Protein AF-A2ETH6-F1 (afdb_monomer_lite)

pLDDT: mean 74.21, std 21.56, range [38.91, 98.56]

Sequence (162 aa):
MECKRTYIRRKRCLNEITATIRNALRYISERNNGELSDEAIEQLATQHSSSIEAACWFPKQHMTEGEYSNLLMGKAKQLCQALIQREVSSNKNSCTPQHNLSDPEVIEQSPPDQTQFLHCYPMSSTELKDFLIQGAFS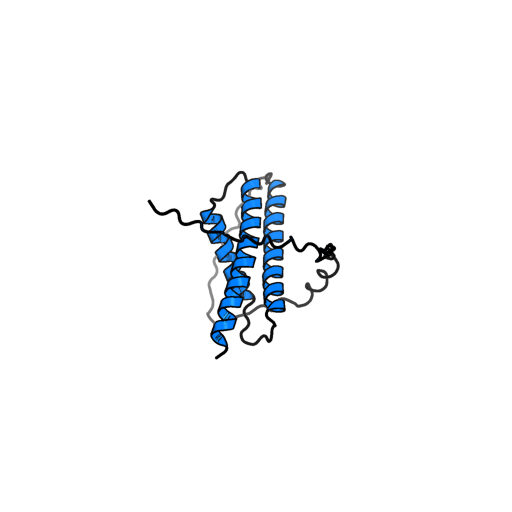FSSISPNSIPPLIDRSVQNTIVLQ

Organism: Trichomonas vaginalis (strain ATCC PRA-98 / G3) (NCBI:txid412133)

Foldseek 3Di:
DCVPVVVVLLVVLLVVLLVLQLVLVVVLCVVVVNPDDSVRSSVVSNVVSVVLSVVLDDPPDPDDSVRSSCSSNVVSVVVSVVVVVVSVVVVPDVPDDPDDDDDDDDDDDDDDDDDDDPPPDPDDPPPPPVVVPPPPPDPPPPDPDDDDDDPDPPDDDDDDDD

Structure (mmCIF, N/CA/C/O backbone):
data_AF-A2ETH6-F1
#
_entry.id   AF-A2ETH6-F1
#
loop_
_atom_site.group_PDB
_atom_site.id
_atom_site.type_symbol
_atom_site.label_atom_id
_atom_site.label_alt_id
_atom_site.label_comp_id
_atom_site.label_asym_id
_atom_site.label_entity_id
_atom_site.label_seq_id
_atom_site.pdbx_PDB_ins_code
_atom_site.Cartn_x
_atom_site.Cartn_y
_atom_site.Cartn_z
_atom_site.occupancy
_atom_site.B_iso_or_equiv
_atom_site.auth_seq_id
_atom_site.auth_comp_id
_atom_site.auth_asym_id
_atom_site.auth_atom_id
_atom_site.pdbx_PDB_model_num
ATOM 1 N N . MET A 1 1 ? 20.475 -6.441 -18.419 1.00 50.19 1 MET A N 1
ATOM 2 C CA . MET A 1 1 ? 20.800 -6.481 -16.968 1.00 50.19 1 MET A CA 1
ATOM 3 C C . MET A 1 1 ? 19.946 -5.459 -16.179 1.00 50.19 1 MET A C 1
ATOM 5 O O . MET A 1 1 ? 20.449 -4.773 -15.301 1.00 50.19 1 MET A O 1
ATOM 9 N N . GLU A 1 2 ? 18.636 -5.353 -16.451 1.00 53.44 2 GLU A N 1
ATOM 10 C CA . GLU A 1 2 ? 17.756 -4.298 -15.884 1.00 53.44 2 GLU A CA 1
ATOM 11 C C . GLU A 1 2 ? 16.985 -4.714 -14.618 1.00 53.44 2 GLU A C 1
ATOM 13 O O . GLU A 1 2 ? 16.414 -3.875 -13.929 1.00 53.44 2 GLU A O 1
ATOM 18 N N . CYS A 1 3 ? 17.029 -5.995 -14.242 1.00 62.44 3 CYS A N 1
ATOM 19 C CA . CYS A 1 3 ? 16.191 -6.561 -13.179 1.00 62.44 3 CYS A CA 1
ATOM 20 C C . CYS A 1 3 ? 16.459 -5.976 -11.767 1.00 62.44 3 CYS A C 1
ATOM 22 O O . CYS A 1 3 ? 15.525 -5.763 -10.995 1.00 62.44 3 CYS A O 1
ATOM 24 N N . LYS A 1 4 ? 17.715 -5.642 -11.421 1.00 69.38 4 LYS A N 1
ATOM 25 C CA . LYS A 1 4 ? 18.078 -5.189 -10.057 1.00 69.38 4 LYS A CA 1
ATOM 26 C C . LYS A 1 4 ? 17.586 -3.776 -9.713 1.00 69.38 4 LYS A C 1
ATOM 28 O O . LYS A 1 4 ? 17.199 -3.531 -8.572 1.00 69.38 4 LYS A O 1
ATOM 33 N N . ARG A 1 5 ? 17.595 -2.841 -10.673 1.00 67.31 5 ARG A N 1
ATOM 34 C CA . ARG A 1 5 ? 17.164 -1.447 -10.430 1.00 67.31 5 ARG A CA 1
ATOM 35 C C . ARG A 1 5 ? 15.649 -1.358 -10.222 1.00 67.31 5 ARG A C 1
ATOM 37 O O . ARG A 1 5 ? 15.202 -0.594 -9.373 1.00 67.31 5 ARG A O 1
ATOM 44 N N . THR A 1 6 ? 14.881 -2.187 -10.926 1.00 78.94 6 THR A N 1
ATOM 45 C CA . THR A 1 6 ? 13.416 -2.251 -10.809 1.00 78.94 6 THR A CA 1
ATOM 46 C C . THR A 1 6 ? 12.967 -2.757 -9.440 1.00 78.94 6 THR A C 1
ATOM 48 O O . THR A 1 6 ? 12.036 -2.206 -8.859 1.00 78.94 6 THR A O 1
ATOM 51 N N . TYR A 1 7 ? 13.668 -3.745 -8.873 1.00 84.12 7 TYR A N 1
ATOM 52 C CA . TYR A 1 7 ? 13.332 -4.301 -7.559 1.00 84.12 7 TYR A CA 1
ATOM 53 C C . TYR A 1 7 ? 13.454 -3.277 -6.418 1.00 84.12 7 TYR A C 1
ATOM 55 O O . TYR A 1 7 ? 12.544 -3.150 -5.603 1.00 84.12 7 TYR A O 1
ATOM 63 N N . ILE A 1 8 ? 14.549 -2.506 -6.375 1.00 86.19 8 ILE A N 1
ATOM 64 C CA . ILE A 1 8 ? 14.775 -1.500 -5.319 1.00 86.19 8 ILE A CA 1
ATOM 65 C C . ILE A 1 8 ? 13.677 -0.430 -5.339 1.00 86.19 8 ILE A C 1
ATOM 67 O O . ILE A 1 8 ? 13.172 -0.030 -4.291 1.00 86.19 8 ILE A O 1
ATOM 71 N N . ARG A 1 9 ? 13.295 0.015 -6.538 1.00 83.88 9 ARG A N 1
ATOM 72 C CA . ARG A 1 9 ? 12.255 1.031 -6.741 1.00 83.88 9 ARG A CA 1
ATOM 73 C C . ARG A 1 9 ? 10.886 0.520 -6.318 1.00 83.88 9 ARG A C 1
ATOM 75 O O . ARG A 1 9 ? 10.218 1.161 -5.515 1.00 83.88 9 ARG A O 1
ATOM 82 N N . ARG A 1 10 ? 10.526 -0.685 -6.766 1.00 89.69 10 ARG A N 1
ATOM 83 C CA . ARG A 1 10 ? 9.284 -1.364 -6.380 1.00 89.69 10 ARG A CA 1
ATOM 84 C C . ARG A 1 10 ? 9.166 -1.496 -4.860 1.00 89.69 10 ARG A C 1
ATOM 86 O O . ARG A 1 10 ? 8.151 -1.109 -4.293 1.00 89.69 10 ARG A O 1
ATOM 93 N N . LYS A 1 11 ? 10.243 -1.927 -4.196 1.00 92.81 11 LYS A N 1
ATOM 94 C CA . LYS A 1 11 ? 10.298 -2.029 -2.731 1.00 92.81 11 LYS A CA 1
ATOM 95 C C . LYS A 1 11 ? 10.097 -0.677 -2.036 1.00 92.81 11 LYS A C 1
ATOM 97 O O . LYS A 1 11 ? 9.430 -0.619 -1.009 1.00 92.81 11 LYS A O 1
ATOM 102 N N . ARG A 1 12 ? 10.644 0.413 -2.586 1.00 94.44 12 ARG A N 1
ATOM 103 C CA . ARG A 1 12 ? 10.431 1.766 -2.047 1.00 94.44 12 ARG A CA 1
ATOM 104 C C . ARG A 1 12 ? 8.957 2.171 -2.121 1.00 94.44 12 ARG A C 1
ATOM 106 O O . ARG A 1 12 ? 8.412 2.564 -1.095 1.00 94.44 12 ARG A O 1
ATOM 113 N N . CYS A 1 13 ? 8.323 2.028 -3.286 1.00 94.62 13 CYS A N 1
ATOM 114 C CA . CYS A 1 13 ? 6.899 2.338 -3.452 1.00 94.62 13 CYS A CA 1
ATOM 115 C C . CYS A 1 13 ? 6.026 1.490 -2.517 1.00 94.62 13 CYS A C 1
ATOM 117 O O . CYS A 1 13 ? 5.123 2.022 -1.879 1.00 94.62 13 CYS A O 1
ATOM 119 N N . LEU A 1 14 ? 6.329 0.191 -2.384 1.00 95.69 14 LEU A N 1
ATOM 120 C CA . LEU A 1 14 ? 5.615 -0.714 -1.481 1.00 95.69 14 LEU A CA 1
ATOM 121 C C . LEU A 1 14 ? 5.698 -0.251 -0.018 1.00 95.69 14 LEU A C 1
ATOM 123 O O . LEU A 1 14 ? 4.682 -0.198 0.674 1.00 95.69 14 LEU A O 1
ATOM 127 N N . ASN A 1 15 ? 6.887 0.135 0.449 1.00 97.56 15 ASN A N 1
ATOM 128 C CA . ASN A 1 15 ? 7.067 0.653 1.807 1.00 97.56 15 ASN A CA 1
ATOM 129 C C . ASN A 1 15 ? 6.281 1.955 2.033 1.00 97.56 15 ASN A C 1
ATOM 131 O O . ASN A 1 15 ? 5.689 2.142 3.093 1.00 97.56 15 ASN A O 1
ATOM 135 N N . GLU A 1 16 ? 6.251 2.840 1.036 1.00 97.44 16 GLU A N 1
ATOM 136 C CA . GLU A 1 16 ? 5.546 4.122 1.113 1.00 97.44 16 GLU A CA 1
ATOM 137 C C . GLU A 1 16 ? 4.023 3.936 1.225 1.00 97.44 16 GLU A C 1
ATOM 139 O O . GLU A 1 16 ? 3.377 4.529 2.098 1.00 97.44 16 GLU A O 1
ATOM 144 N N . ILE A 1 17 ? 3.438 3.051 0.410 1.00 98.06 17 ILE A N 1
ATOM 145 C CA . ILE A 1 17 ? 2.004 2.746 0.516 1.00 98.06 17 ILE A CA 1
ATOM 146 C C . ILE A 1 17 ? 1.675 1.969 1.796 1.00 98.06 17 ILE A C 1
ATOM 148 O O . ILE A 1 17 ? 0.636 2.222 2.400 1.00 98.06 17 ILE A O 1
ATOM 152 N N . THR A 1 18 ? 2.569 1.088 2.263 1.00 98.56 18 THR A N 1
ATOM 153 C CA . THR A 1 18 ? 2.398 0.360 3.534 1.00 98.56 18 THR A CA 1
ATOM 154 C C . THR A 1 18 ? 2.342 1.339 4.702 1.00 98.56 18 THR A C 1
ATOM 156 O O . THR A 1 18 ? 1.411 1.289 5.502 1.00 98.56 18 THR A O 1
ATOM 159 N N . ALA A 1 19 ? 3.274 2.298 4.762 1.00 98.38 19 ALA A N 1
ATOM 160 C CA . ALA A 1 19 ? 3.272 3.347 5.778 1.00 98.38 19 ALA A CA 1
ATOM 161 C C . ALA A 1 19 ? 1.984 4.186 5.746 1.00 98.38 19 ALA A C 1
ATOM 163 O O . ALA A 1 19 ? 1.440 4.515 6.800 1.00 98.38 19 ALA A O 1
ATOM 164 N N . THR A 1 20 ? 1.475 4.489 4.549 1.00 98.25 20 THR A N 1
ATOM 165 C CA . THR A 1 20 ? 0.217 5.228 4.367 1.00 98.25 20 THR A CA 1
ATOM 166 C C . THR A 1 20 ? -0.982 4.461 4.935 1.00 98.25 20 THR A C 1
ATOM 168 O O . THR A 1 20 ? -1.743 5.017 5.725 1.00 98.25 20 THR A O 1
ATOM 171 N N . ILE A 1 21 ? -1.120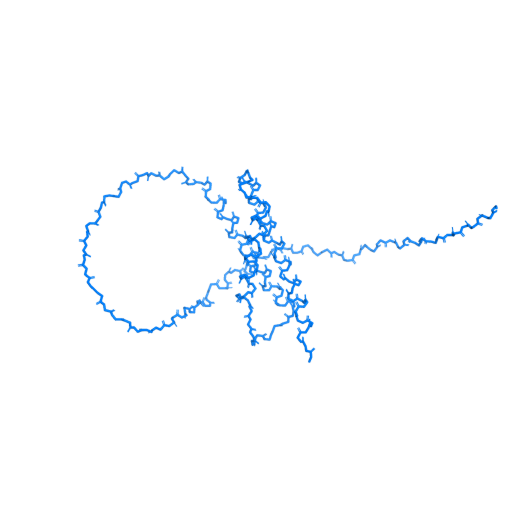 3.176 4.593 1.00 98.50 21 ILE A N 1
ATOM 172 C CA . ILE A 1 21 ? -2.216 2.317 5.073 1.00 98.50 21 ILE A CA 1
ATOM 173 C C . ILE A 1 21 ? -2.129 2.128 6.590 1.00 98.50 21 ILE A C 1
ATOM 175 O O . ILE A 1 21 ? -3.125 2.276 7.293 1.00 98.50 21 ILE A O 1
ATOM 179 N N . ARG A 1 22 ? -0.926 1.874 7.111 1.00 98.44 22 ARG A N 1
ATOM 180 C CA . ARG A 1 22 ? -0.653 1.736 8.547 1.00 98.44 22 ARG A CA 1
ATOM 181 C C . ARG A 1 22 ? -1.089 2.972 9.336 1.00 98.44 22 ARG A C 1
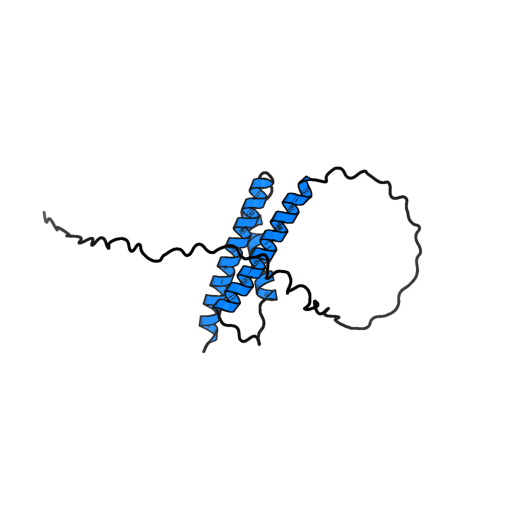ATOM 183 O O . ARG A 1 22 ? -1.735 2.837 10.369 1.00 98.44 22 ARG A O 1
ATOM 190 N N . ASN A 1 23 ? -0.788 4.174 8.840 1.00 98.19 23 ASN A N 1
ATOM 191 C CA . ASN A 1 23 ? -1.218 5.422 9.479 1.00 98.19 23 ASN A CA 1
ATOM 192 C C . ASN A 1 23 ? -2.750 5.561 9.499 1.00 98.19 23 ASN A C 1
ATOM 194 O O . ASN A 1 23 ? -3.308 5.983 10.509 1.00 98.19 23 ASN A O 1
ATOM 198 N N . ALA A 1 24 ? -3.437 5.179 8.418 1.00 97.94 24 ALA A N 1
ATOM 199 C CA . ALA A 1 24 ? -4.900 5.196 8.371 1.00 97.94 24 ALA A CA 1
ATOM 200 C C . ALA A 1 24 ? -5.527 4.179 9.342 1.00 97.94 24 ALA A C 1
ATOM 202 O O . ALA A 1 24 ? -6.493 4.500 10.031 1.00 97.94 24 ALA A O 1
ATOM 203 N N . LEU A 1 25 ? -4.957 2.976 9.442 1.00 97.50 25 LEU A N 1
ATOM 204 C CA . LEU A 1 25 ? -5.400 1.951 10.391 1.00 97.50 25 LEU A CA 1
ATOM 205 C C . LEU A 1 25 ? -5.168 2.368 11.849 1.00 97.50 25 LEU A C 1
ATOM 207 O O . LEU A 1 25 ? -6.042 2.148 12.682 1.00 97.50 25 LEU A O 1
ATOM 211 N N . ARG A 1 26 ? -4.042 3.027 12.159 1.00 97.19 26 ARG A N 1
ATOM 212 C CA . ARG A 1 26 ? -3.808 3.621 13.488 1.00 97.19 26 ARG A CA 1
ATOM 213 C C . ARG A 1 26 ? -4.855 4.665 13.837 1.00 97.19 26 ARG A C 1
ATOM 215 O O . ARG A 1 26 ? -5.442 4.584 14.906 1.00 97.19 26 ARG A O 1
ATOM 222 N N . TYR A 1 27 ? -5.145 5.573 12.906 1.00 96.19 27 TYR A N 1
ATOM 223 C CA . TYR A 1 27 ? -6.193 6.576 13.086 1.00 96.19 27 TYR A CA 1
ATOM 224 C C . TYR A 1 27 ? -7.564 5.943 13.390 1.00 96.19 27 TYR A C 1
ATOM 226 O O . TYR A 1 27 ? -8.290 6.411 14.265 1.00 96.19 27 TYR A O 1
ATOM 234 N N . ILE A 1 28 ? -7.914 4.857 12.695 1.00 95.12 28 ILE A N 1
ATOM 235 C CA . ILE A 1 28 ? -9.140 4.094 12.966 1.00 95.12 28 ILE A CA 1
ATOM 236 C C . ILE A 1 28 ? -9.090 3.447 14.359 1.00 95.12 28 ILE A C 1
ATOM 238 O O . ILE A 1 28 ? -10.046 3.576 15.119 1.00 95.12 28 ILE A O 1
ATOM 242 N N . SER A 1 29 ? -7.980 2.791 14.713 1.00 95.44 29 SER A N 1
ATOM 243 C CA . SER A 1 29 ? -7.813 2.129 16.015 1.00 95.44 29 SER A CA 1
ATOM 244 C C . SER A 1 29 ? -7.940 3.119 17.177 1.00 95.44 29 SER A C 1
ATOM 246 O O . SER A 1 29 ? -8.697 2.875 18.113 1.00 95.44 29 SER A O 1
ATOM 248 N N . GLU A 1 30 ? -7.291 4.283 17.084 1.00 94.88 30 GLU A N 1
ATOM 249 C CA . GLU A 1 30 ? -7.391 5.366 18.074 1.00 94.88 30 GLU A CA 1
ATOM 250 C C . GLU A 1 30 ? -8.841 5.832 18.272 1.00 94.88 30 GLU A C 1
ATOM 252 O O . GLU A 1 30 ? -9.266 6.103 19.395 1.00 94.88 30 GLU A O 1
ATOM 257 N N . ARG A 1 31 ? -9.631 5.872 17.193 1.00 93.00 31 ARG A N 1
ATOM 258 C CA . ARG A 1 31 ? -11.051 6.240 17.237 1.00 93.00 31 ARG A CA 1
ATOM 259 C C . ARG A 1 31 ? -11.938 5.145 17.839 1.00 93.00 31 ARG A C 1
ATOM 261 O O . ARG A 1 31 ? -12.953 5.466 18.454 1.00 93.00 31 ARG A O 1
ATOM 268 N N . ASN A 1 32 ? -11.547 3.883 17.689 1.00 90.12 32 ASN A N 1
ATOM 269 C CA . ASN A 1 32 ? -12.266 2.710 18.190 1.00 90.12 32 ASN A CA 1
ATOM 270 C C . ASN A 1 32 ? -11.770 2.266 19.585 1.00 90.12 32 ASN A C 1
ATOM 272 O O . ASN A 1 32 ? -11.980 1.125 19.983 1.00 90.12 32 ASN A O 1
ATOM 276 N N . ASN A 1 33 ? -11.134 3.161 20.353 1.00 91.50 33 ASN A N 1
ATOM 277 C CA . ASN A 1 33 ? -10.587 2.895 21.694 1.00 91.50 33 ASN A CA 1
ATOM 278 C C . ASN A 1 33 ? -9.465 1.836 21.740 1.00 91.50 33 ASN A C 1
ATOM 280 O O . ASN A 1 33 ? -9.309 1.146 22.745 1.00 91.50 33 ASN A O 1
ATOM 284 N N . GLY A 1 34 ? -8.658 1.726 20.682 1.00 84.69 34 GLY A N 1
ATOM 285 C CA . GLY A 1 34 ? -7.457 0.884 20.671 1.00 84.69 34 GLY A CA 1
ATOM 286 C C . GLY A 1 34 ? -7.730 -0.609 20.486 1.00 84.69 34 GLY A C 1
ATOM 287 O O . GLY A 1 34 ? -6.979 -1.432 20.999 1.00 84.69 34 GLY A O 1
ATOM 288 N N . GLU A 1 35 ? -8.794 -0.968 19.766 1.00 89.00 35 GLU A N 1
ATOM 289 C CA . GLU A 1 35 ? -9.199 -2.366 19.544 1.00 89.00 35 GLU A CA 1
ATOM 290 C C . GLU A 1 35 ? -8.131 -3.209 18.815 1.00 89.00 35 GLU A C 1
ATOM 292 O O . GLU A 1 35 ? -8.073 -4.427 18.981 1.00 89.00 35 GLU A O 1
ATOM 297 N N . LEU A 1 36 ? -7.254 -2.577 18.025 1.00 94.12 36 LEU A N 1
ATOM 298 C CA . LEU A 1 36 ? -6.220 -3.260 17.244 1.00 94.12 36 LEU A CA 1
ATOM 299 C C . LEU A 1 36 ? -4.826 -3.037 17.835 1.00 94.12 36 LEU A C 1
ATOM 301 O O . LEU A 1 36 ? -4.405 -1.890 18.009 1.00 94.12 36 LEU A O 1
ATOM 305 N N . SER A 1 37 ? -4.084 -4.130 18.057 1.00 97.06 37 SER A N 1
ATOM 306 C CA . SER A 1 37 ? -2.670 -4.067 18.446 1.00 97.06 37 SER A CA 1
ATOM 307 C C . SER A 1 37 ? -1.795 -3.534 17.307 1.00 97.06 37 SER A C 1
ATOM 309 O O . SER A 1 37 ? -2.122 -3.686 16.126 1.00 97.06 37 SER A O 1
ATOM 311 N N . ASP A 1 38 ? -0.652 -2.936 17.650 1.00 96.31 38 ASP A N 1
ATOM 312 C CA . ASP A 1 38 ? 0.299 -2.411 16.663 1.00 96.31 38 ASP A CA 1
ATOM 313 C C . ASP A 1 38 ? 0.794 -3.504 15.696 1.00 96.31 38 ASP A C 1
ATOM 315 O O . ASP A 1 38 ? 0.950 -3.249 14.500 1.00 96.31 38 ASP A O 1
ATOM 319 N N . GLU A 1 39 ? 0.976 -4.740 16.174 1.00 97.81 39 GLU A N 1
ATOM 320 C CA . GLU A 1 39 ? 1.355 -5.881 15.335 1.00 97.81 39 GLU A CA 1
ATOM 321 C C . GLU A 1 39 ? 0.254 -6.247 14.335 1.00 97.81 39 GLU A C 1
ATOM 323 O O . GLU A 1 39 ? 0.547 -6.520 13.170 1.00 97.81 39 GLU A O 1
ATOM 328 N N . ALA A 1 40 ? -1.014 -6.232 14.762 1.00 97.62 40 ALA A N 1
ATOM 329 C CA . ALA A 1 40 ? -2.146 -6.507 13.881 1.00 97.62 40 ALA A CA 1
ATOM 330 C C . ALA A 1 40 ? -2.291 -5.417 12.807 1.00 97.62 40 ALA A C 1
ATOM 332 O O . ALA A 1 40 ? -2.537 -5.719 11.637 1.00 97.62 40 ALA A O 1
ATOM 333 N N . ILE A 1 41 ? -2.073 -4.154 13.186 1.00 98.00 41 ILE A N 1
ATOM 334 C CA . ILE A 1 41 ? -2.056 -3.015 12.262 1.00 98.00 41 ILE A CA 1
ATOM 335 C C . ILE A 1 41 ? -0.959 -3.189 11.204 1.00 98.00 41 ILE A C 1
ATOM 337 O O . ILE A 1 41 ? -1.219 -2.983 10.017 1.00 98.00 41 ILE A O 1
ATOM 341 N N . GLU A 1 42 ? 0.250 -3.585 11.606 1.00 98.25 42 GLU A N 1
ATOM 342 C CA . GLU A 1 42 ? 1.367 -3.811 10.681 1.00 98.25 42 GLU A CA 1
ATOM 343 C C . GLU A 1 42 ? 1.083 -4.967 9.709 1.00 98.25 42 GLU A C 1
ATOM 345 O O . GLU A 1 42 ? 1.328 -4.850 8.502 1.00 98.25 42 GLU A O 1
ATOM 350 N N . GLN A 1 43 ? 0.516 -6.071 10.210 1.00 98.25 43 GLN A N 1
ATOM 351 C CA . GLN A 1 43 ? 0.137 -7.222 9.387 1.00 98.25 43 GLN A CA 1
ATOM 352 C C . GLN A 1 43 ? -0.932 -6.851 8.353 1.00 98.25 43 GLN A C 1
ATOM 354 O O . GLN A 1 43 ? -0.759 -7.140 7.167 1.00 98.25 43 GLN A O 1
ATOM 359 N N . LEU A 1 44 ? -1.993 -6.153 8.771 1.00 97.94 44 LEU A N 1
ATOM 360 C CA . LEU A 1 44 ? -3.050 -5.682 7.871 1.00 97.94 44 LEU A CA 1
ATOM 361 C C . LEU A 1 44 ? -2.511 -4.696 6.832 1.00 97.94 44 LEU A C 1
ATOM 363 O O . LEU A 1 44 ? -2.825 -4.814 5.646 1.00 97.94 44 LEU A O 1
ATOM 367 N N . ALA A 1 45 ? -1.666 -3.748 7.245 1.00 98.12 45 ALA A N 1
ATOM 368 C CA . ALA A 1 45 ? -1.052 -2.795 6.328 1.00 98.12 45 ALA A CA 1
ATOM 369 C C . ALA A 1 45 ? -0.209 -3.501 5.258 1.00 98.12 45 ALA A C 1
ATOM 371 O O . ALA A 1 45 ? -0.346 -3.196 4.072 1.00 98.12 45 ALA A O 1
ATOM 372 N N . THR A 1 46 ? 0.606 -4.479 5.667 1.00 98.19 46 THR A N 1
ATOM 373 C CA . THR A 1 46 ? 1.443 -5.289 4.769 1.00 98.19 46 THR A CA 1
ATOM 374 C C . THR A 1 46 ? 0.604 -6.150 3.825 1.00 98.19 46 THR A C 1
ATOM 376 O O . THR A 1 46 ? 0.906 -6.260 2.633 1.00 98.19 46 THR A O 1
ATOM 379 N N . GLN A 1 47 ? -0.474 -6.754 4.329 1.00 98.25 47 GLN A N 1
ATOM 380 C CA . GLN A 1 47 ? -1.393 -7.555 3.526 1.00 98.25 47 GLN A CA 1
ATOM 381 C C . GLN A 1 47 ? -2.078 -6.700 2.452 1.00 98.25 47 GLN A C 1
ATOM 383 O O . GLN A 1 47 ? -2.105 -7.074 1.276 1.00 98.25 47 GLN A O 1
ATOM 388 N N . HIS A 1 48 ? -2.601 -5.531 2.831 1.00 98.25 48 HIS A N 1
ATOM 389 C CA . HIS A 1 48 ? -3.258 -4.618 1.901 1.00 98.25 48 HIS A CA 1
ATOM 390 C C . HIS A 1 48 ? -2.292 -4.044 0.865 1.00 98.25 48 HIS A C 1
ATOM 392 O O . HIS A 1 48 ? -2.626 -4.023 -0.321 1.00 98.25 48 HIS A O 1
ATOM 398 N N . SER A 1 49 ? -1.096 -3.612 1.273 1.00 97.81 49 SER A N 1
ATOM 399 C CA . SER A 1 49 ? -0.106 -3.069 0.340 1.00 97.81 49 SER A CA 1
ATOM 400 C C . SER A 1 49 ? 0.360 -4.113 -0.674 1.00 97.81 49 SER A C 1
ATOM 402 O O . SER A 1 49 ? 0.418 -3.814 -1.866 1.00 97.81 49 SER A O 1
ATOM 404 N N . SER A 1 50 ? 0.596 -5.352 -0.232 1.00 97.00 50 SER A N 1
ATOM 405 C CA . SER A 1 50 ? 0.953 -6.476 -1.109 1.00 97.00 50 SER A CA 1
ATOM 406 C C . SER A 1 50 ? -0.171 -6.817 -2.092 1.00 97.00 50 SER A C 1
ATOM 408 O O . SER A 1 50 ? 0.089 -7.074 -3.265 1.00 97.00 50 SER A O 1
ATOM 410 N N . SER A 1 51 ? -1.429 -6.775 -1.640 1.00 97.44 51 SER A N 1
ATOM 411 C CA . SER A 1 51 ? -2.601 -6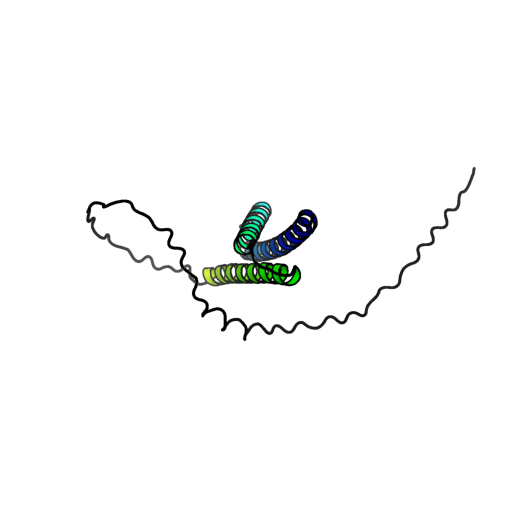.999 -2.496 1.00 97.44 51 SER A CA 1
ATOM 412 C C . SER A 1 51 ? -2.748 -5.914 -3.571 1.00 97.44 51 SER A C 1
ATOM 414 O O . SER A 1 51 ? -2.917 -6.226 -4.750 1.00 97.44 51 SER A O 1
ATOM 416 N N . ILE A 1 52 ? -2.595 -4.636 -3.195 1.00 97.25 52 ILE A N 1
ATOM 417 C CA . ILE A 1 52 ? -2.597 -3.511 -4.145 1.00 97.25 52 ILE A CA 1
ATOM 418 C C . ILE A 1 52 ? -1.463 -3.665 -5.158 1.00 97.25 52 ILE A C 1
ATOM 420 O O . ILE A 1 52 ? -1.679 -3.476 -6.355 1.00 97.25 52 ILE A O 1
ATOM 424 N N . GLU A 1 53 ? -0.264 -4.016 -4.694 1.00 95.69 53 GLU A N 1
ATOM 425 C CA . GLU A 1 53 ? 0.893 -4.215 -5.559 1.00 95.69 53 GLU A CA 1
ATOM 426 C C . GLU A 1 53 ? 0.654 -5.337 -6.573 1.00 95.69 53 GLU A C 1
ATOM 428 O O . GLU A 1 53 ? 0.871 -5.135 -7.767 1.00 95.69 53 GLU A O 1
ATOM 433 N N . ALA A 1 54 ? 0.153 -6.488 -6.122 1.00 93.75 54 ALA A N 1
ATOM 434 C CA . ALA A 1 54 ? -0.178 -7.609 -6.991 1.00 93.75 54 ALA A CA 1
ATOM 435 C C . ALA A 1 54 ? -1.247 -7.234 -8.030 1.00 93.75 54 ALA A C 1
ATOM 437 O O . ALA A 1 54 ? -1.109 -7.584 -9.200 1.00 93.75 54 ALA A O 1
ATOM 438 N N . ALA A 1 55 ? -2.270 -6.474 -7.628 1.00 94.31 55 ALA A N 1
ATOM 439 C CA . ALA A 1 55 ? -3.335 -6.017 -8.519 1.00 94.31 55 ALA A CA 1
ATOM 440 C C . ALA A 1 55 ? -2.868 -4.969 -9.544 1.00 94.31 55 ALA A C 1
ATOM 442 O O . ALA A 1 55 ? -3.416 -4.890 -10.642 1.00 94.31 55 ALA A O 1
ATOM 443 N N . CYS A 1 56 ? -1.867 -4.156 -9.198 1.00 92.00 56 CYS A N 1
ATOM 444 C CA . CYS A 1 56 ? -1.303 -3.135 -10.085 1.00 92.00 56 CYS A CA 1
ATOM 445 C C . CYS A 1 56 ? -0.122 -3.650 -10.920 1.00 92.00 56 CYS A C 1
ATOM 447 O O . CYS A 1 56 ? 0.416 -2.911 -11.747 1.00 92.00 56 CYS A O 1
ATOM 449 N N . TRP A 1 57 ? 0.326 -4.886 -10.693 1.00 87.88 57 TRP A N 1
ATOM 450 C CA . TRP A 1 57 ? 1.473 -5.447 -11.388 1.00 87.88 57 TRP A CA 1
ATOM 451 C C . TRP A 1 57 ? 1.072 -6.048 -12.736 1.00 87.88 57 TRP A C 1
ATOM 453 O O . TRP A 1 57 ? 0.480 -7.124 -12.811 1.00 87.88 57 TRP A O 1
ATOM 463 N N . PHE A 1 58 ? 1.487 -5.392 -13.821 1.00 85.38 58 PHE A N 1
ATOM 464 C CA . PHE A 1 58 ? 1.237 -5.851 -15.186 1.00 85.38 58 PHE A CA 1
ATOM 465 C C . PHE A 1 58 ? 2.556 -6.065 -15.947 1.00 85.38 58 PHE A C 1
ATOM 467 O O . PHE A 1 58 ? 3.242 -5.092 -16.263 1.00 85.38 58 PHE A O 1
ATOM 474 N N . PRO A 1 59 ? 2.913 -7.312 -16.322 1.00 73.38 59 PRO A N 1
ATOM 475 C CA . PRO A 1 59 ? 4.192 -7.620 -16.977 1.00 73.38 59 PRO A CA 1
ATOM 476 C C . PRO A 1 59 ? 4.447 -6.906 -18.314 1.00 73.38 59 PRO A C 1
ATOM 478 O O . PRO A 1 59 ? 5.591 -6.821 -18.747 1.00 73.38 59 PRO A O 1
ATOM 481 N N . LYS A 1 60 ? 3.392 -6.433 -18.990 1.00 73.81 60 LYS A N 1
ATOM 482 C CA . LYS A 1 60 ? 3.461 -5.808 -20.323 1.00 73.81 60 LYS A CA 1
ATOM 483 C C . LYS A 1 60 ? 3.147 -4.311 -20.315 1.00 73.81 60 LYS A C 1
ATOM 485 O O . LYS A 1 60 ? 3.059 -3.704 -21.379 1.00 73.81 60 LYS A O 1
ATOM 490 N N . GLN A 1 61 ? 2.933 -3.714 -19.145 1.00 79.56 61 GLN A N 1
ATOM 491 C CA . GLN A 1 61 ? 2.590 -2.302 -19.072 1.00 79.56 61 GLN A CA 1
ATOM 492 C C . GLN A 1 61 ? 3.869 -1.464 -19.115 1.00 79.56 61 GLN A C 1
ATOM 494 O O . GLN A 1 61 ? 4.685 -1.495 -18.196 1.00 79.56 61 GLN A O 1
ATOM 499 N N . HIS A 1 62 ? 4.044 -0.714 -20.201 1.00 85.62 62 HIS A N 1
ATOM 500 C CA . HIS A 1 62 ? 5.082 0.304 -20.301 1.00 85.62 62 HIS A CA 1
ATOM 501 C C . HIS A 1 62 ? 4.672 1.498 -19.442 1.00 85.62 62 HIS A C 1
ATOM 503 O O . HIS A 1 62 ? 4.000 2.406 -19.916 1.00 85.62 62 HIS A O 1
ATOM 509 N N . MET A 1 63 ? 5.032 1.455 -18.163 1.00 88.00 63 MET A N 1
ATOM 510 C CA . MET A 1 63 ? 4.757 2.526 -17.215 1.00 88.00 63 MET A CA 1
ATOM 511 C C . MET A 1 63 ? 6.067 3.034 -16.623 1.00 88.00 63 MET A C 1
ATOM 513 O O . MET A 1 63 ? 6.949 2.255 -16.252 1.00 88.00 63 MET A O 1
ATOM 517 N N . THR A 1 64 ? 6.209 4.352 -16.559 1.00 90.38 64 THR A N 1
ATOM 518 C CA . THR A 1 64 ? 7.331 4.997 -15.883 1.00 90.38 64 THR A CA 1
ATOM 519 C C . THR A 1 64 ? 7.245 4.767 -14.374 1.00 90.38 64 THR A C 1
ATOM 521 O O . THR A 1 64 ? 6.194 4.462 -13.812 1.00 90.38 64 THR A O 1
ATOM 524 N N . GLU A 1 65 ? 8.371 4.931 -13.684 1.00 87.56 65 GLU A N 1
ATOM 525 C CA . GLU A 1 65 ? 8.429 4.786 -12.225 1.00 87.56 65 GLU A CA 1
ATOM 526 C C . GLU A 1 65 ? 7.460 5.736 -11.507 1.00 87.56 65 GLU A C 1
ATOM 528 O O . GLU A 1 65 ? 6.773 5.325 -10.572 1.00 87.56 65 GLU A O 1
ATOM 533 N N . GLY A 1 66 ? 7.372 6.987 -11.971 1.00 91.50 66 GLY A N 1
ATOM 534 C CA . GLY A 1 66 ? 6.463 7.981 -11.405 1.00 91.50 66 GLY A CA 1
ATOM 535 C C . GLY A 1 66 ? 4.999 7.586 -11.575 1.00 91.50 66 GLY A C 1
ATOM 536 O O . GLY A 1 66 ? 4.230 7.663 -10.623 1.00 91.50 66 GLY A O 1
ATOM 537 N N . GLU A 1 67 ? 4.621 7.096 -12.755 1.00 93.31 67 GLU A N 1
ATOM 538 C CA . GLU A 1 67 ? 3.263 6.613 -13.015 1.00 93.31 67 GLU A CA 1
ATOM 539 C C . GLU A 1 67 ? 2.917 5.385 -12.160 1.00 93.31 67 GLU A C 1
ATOM 541 O O . GLU A 1 67 ? 1.833 5.347 -11.582 1.00 93.31 67 GLU A O 1
ATOM 546 N N . TYR A 1 68 ? 3.841 4.427 -11.995 1.00 92.81 68 TYR A N 1
ATOM 547 C CA . TYR A 1 68 ? 3.626 3.263 -11.124 1.00 92.81 68 TYR A CA 1
ATOM 548 C C . TYR A 1 68 ? 3.447 3.674 -9.660 1.00 92.81 68 TYR A C 1
ATOM 550 O O . TYR A 1 68 ? 2.521 3.212 -8.994 1.00 92.81 68 TYR A O 1
ATOM 558 N N . SER A 1 69 ? 4.300 4.578 -9.168 1.00 95.06 69 SER A N 1
ATOM 559 C CA . SER A 1 69 ? 4.199 5.102 -7.804 1.00 95.06 69 SER A CA 1
ATOM 560 C C . SER A 1 69 ? 2.873 5.836 -7.582 1.00 95.06 69 SER A C 1
ATOM 562 O O . SER A 1 69 ? 2.161 5.566 -6.614 1.00 95.06 69 SER A O 1
ATOM 564 N N . ASN A 1 70 ? 2.485 6.702 -8.524 1.00 96.31 70 ASN A N 1
ATOM 565 C CA . ASN A 1 70 ? 1.221 7.436 -8.476 1.00 96.31 70 ASN A CA 1
ATOM 566 C C . ASN A 1 70 ? 0.008 6.499 -8.525 1.00 96.31 70 ASN A C 1
ATOM 568 O O . ASN A 1 70 ? -0.958 6.721 -7.795 1.00 96.31 70 ASN A O 1
ATOM 572 N N . LEU A 1 71 ? 0.062 5.440 -9.339 1.00 95.62 71 LEU A N 1
ATOM 573 C CA . LEU A 1 71 ? -0.985 4.423 -9.415 1.00 95.62 71 LEU A CA 1
ATOM 574 C C . LEU A 1 71 ? -1.156 3.705 -8.071 1.00 95.62 71 LEU A C 1
ATOM 576 O O . LEU A 1 71 ? -2.265 3.674 -7.534 1.00 95.62 71 LEU A O 1
ATOM 580 N N . LEU A 1 72 ? -0.066 3.172 -7.508 1.00 96.56 72 LEU A N 1
ATOM 581 C CA . LEU A 1 72 ? -0.083 2.481 -6.217 1.00 96.56 72 LEU A CA 1
ATOM 582 C C . LEU A 1 72 ? -0.591 3.393 -5.096 1.00 96.56 72 LEU A C 1
ATOM 584 O O . LEU A 1 72 ? -1.482 3.010 -4.337 1.00 96.56 72 LEU A O 1
ATOM 588 N N . MET A 1 73 ? -0.058 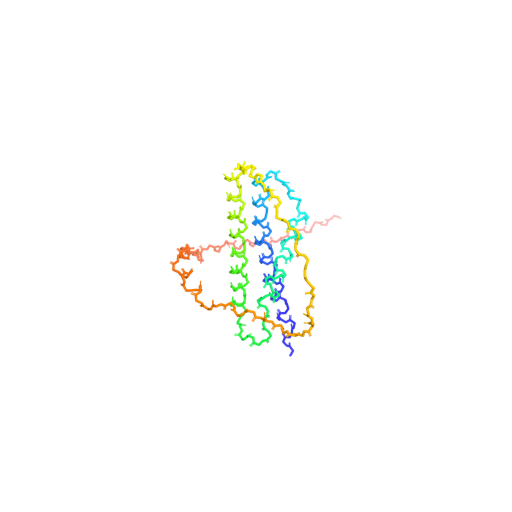4.613 -5.011 1.00 98.12 73 MET A N 1
ATOM 589 C CA . MET A 1 73 ? -0.453 5.594 -4.003 1.00 98.12 73 MET A CA 1
ATOM 590 C C . MET A 1 73 ? -1.920 6.012 -4.162 1.00 98.12 73 MET A C 1
ATOM 592 O O . MET A 1 73 ? -2.640 6.139 -3.172 1.00 98.12 73 MET A O 1
ATOM 596 N N . GLY A 1 74 ? -2.397 6.183 -5.398 1.00 97.81 74 GLY A N 1
ATOM 597 C CA . GLY A 1 74 ? -3.802 6.461 -5.691 1.00 97.81 74 GLY A CA 1
ATOM 598 C C . GLY A 1 74 ? -4.725 5.355 -5.177 1.00 97.81 74 GLY A C 1
ATOM 599 O O . GLY A 1 74 ? -5.699 5.642 -4.480 1.00 97.81 74 GLY A O 1
ATOM 600 N N . LYS A 1 75 ? -4.384 4.087 -5.438 1.00 97.94 75 LYS A N 1
ATOM 601 C CA . LYS A 1 75 ? -5.137 2.928 -4.930 1.00 97.94 75 LYS A CA 1
ATOM 602 C C . LYS A 1 75 ? -5.085 2.812 -3.407 1.00 97.94 75 LYS A C 1
ATOM 604 O O . LYS A 1 75 ? -6.117 2.567 -2.786 1.00 97.94 75 LYS A O 1
ATOM 609 N N . ALA A 1 76 ? -3.928 3.058 -2.795 1.00 98.19 76 ALA A N 1
ATOM 610 C CA . ALA A 1 76 ? -3.787 3.058 -1.340 1.00 98.19 76 ALA A CA 1
ATOM 611 C C . ALA A 1 76 ? -4.659 4.137 -0.679 1.00 98.19 76 ALA A C 1
ATOM 613 O O . ALA A 1 76 ? -5.354 3.852 0.295 1.00 98.19 76 ALA A O 1
ATOM 614 N N . LYS A 1 77 ? -4.695 5.356 -1.234 1.00 98.12 77 LYS A N 1
ATOM 615 C CA . LYS A 1 77 ? -5.563 6.441 -0.746 1.00 98.12 77 LYS A CA 1
ATOM 616 C C . LYS A 1 77 ? -7.047 6.098 -0.866 1.00 98.12 77 LYS A C 1
ATOM 618 O O . LYS A 1 77 ? -7.781 6.331 0.090 1.00 98.12 77 LYS A O 1
ATOM 623 N N . GLN A 1 78 ? -7.474 5.516 -1.991 1.00 97.75 78 GLN A N 1
ATOM 624 C CA . GLN A 1 78 ? -8.857 5.050 -2.176 1.00 97.75 78 GLN A CA 1
ATOM 625 C C . GLN A 1 78 ? -9.246 4.015 -1.113 1.00 97.75 78 GLN A C 1
ATOM 627 O O . GLN A 1 78 ? -10.297 4.142 -0.487 1.00 97.75 78 GLN A O 1
ATOM 632 N N . LEU A 1 79 ? -8.373 3.036 -0.848 1.00 97.69 79 LEU A N 1
ATOM 633 C CA . LEU A 1 79 ? -8.588 2.053 0.213 1.00 97.69 79 LEU A CA 1
ATOM 634 C C . LEU A 1 79 ? -8.697 2.723 1.591 1.00 97.69 79 LEU A C 1
ATOM 636 O O . LEU A 1 79 ? -9.641 2.453 2.327 1.00 97.69 79 LEU A O 1
ATOM 640 N N . CYS A 1 80 ? -7.766 3.619 1.933 1.00 98.00 80 CYS A N 1
ATOM 641 C CA . CYS A 1 80 ? -7.781 4.324 3.218 1.00 98.00 80 CYS A CA 1
ATOM 642 C C . CYS A 1 80 ? -9.076 5.126 3.410 1.00 98.00 80 CYS A C 1
ATOM 644 O O . CYS A 1 80 ? -9.669 5.090 4.484 1.00 98.00 80 CYS A O 1
ATOM 646 N N . GLN A 1 81 ? -9.540 5.817 2.365 1.00 97.12 81 GLN A N 1
ATOM 647 C CA . GLN A 1 81 ? -10.809 6.546 2.391 1.00 97.12 81 GLN A CA 1
ATOM 648 C C . GLN A 1 81 ? -11.994 5.609 2.637 1.00 97.12 81 GLN A C 1
ATOM 650 O O . GLN A 1 81 ? -12.814 5.901 3.504 1.00 97.12 81 GLN A O 1
ATOM 655 N N . ALA A 1 82 ? -12.061 4.478 1.930 1.00 96.56 82 ALA A N 1
ATOM 656 C CA . ALA A 1 82 ? -13.128 3.497 2.107 1.00 96.56 82 ALA A CA 1
ATOM 657 C C . ALA A 1 82 ? -13.144 2.908 3.529 1.00 96.56 82 ALA A C 1
ATOM 659 O O . ALA A 1 82 ? -14.210 2.800 4.135 1.00 96.56 82 ALA A O 1
ATOM 660 N N . LEU A 1 83 ? -11.971 2.590 4.092 1.00 95.31 83 LEU A N 1
ATOM 661 C CA . LEU A 1 83 ? -11.845 2.103 5.469 1.00 95.31 83 LEU A CA 1
ATOM 662 C C . LEU A 1 83 ? -12.346 3.144 6.478 1.00 95.31 83 LEU A C 1
ATOM 664 O O . LEU A 1 83 ? -13.187 2.832 7.314 1.00 95.31 83 LEU A O 1
ATOM 668 N N . ILE A 1 84 ? -11.901 4.398 6.362 1.00 95.00 84 ILE A N 1
ATOM 669 C CA . ILE A 1 84 ? -12.324 5.477 7.267 1.00 95.00 84 ILE A CA 1
ATOM 670 C C . ILE A 1 84 ? -13.836 5.726 7.157 1.00 95.00 84 ILE A C 1
ATOM 672 O O . ILE A 1 84 ? -14.517 5.871 8.171 1.00 95.00 84 ILE A O 1
ATOM 676 N N . GLN A 1 85 ? -14.387 5.759 5.940 1.00 94.00 85 GLN A N 1
ATOM 677 C CA . GLN A 1 85 ? -15.820 5.974 5.718 1.00 94.00 85 GLN A CA 1
ATOM 678 C C . GLN A 1 85 ? -16.681 4.853 6.305 1.00 94.00 85 GLN A C 1
ATOM 680 O O . GLN A 1 85 ? -17.741 5.138 6.871 1.00 94.00 85 GLN A O 1
ATOM 685 N N . ARG A 1 86 ? -16.229 3.596 6.202 1.00 92.69 86 ARG A N 1
ATOM 686 C CA . ARG A 1 86 ? -16.921 2.442 6.786 1.00 92.69 86 ARG A CA 1
ATOM 687 C C . ARG A 1 86 ? -17.068 2.600 8.297 1.00 92.69 86 ARG A C 1
ATOM 689 O O . ARG A 1 86 ? -18.171 2.485 8.820 1.00 92.69 86 ARG A O 1
ATOM 696 N N . GLU A 1 87 ? -15.981 2.949 8.973 1.00 89.12 87 GLU A N 1
ATOM 697 C CA . GLU A 1 87 ? -15.951 3.090 10.433 1.00 89.12 87 GLU A CA 1
ATOM 698 C C . GLU A 1 87 ? -16.759 4.306 10.915 1.00 89.12 87 GLU A C 1
ATOM 700 O O . GLU A 1 87 ? -17.493 4.232 11.899 1.00 89.12 87 GLU A O 1
ATOM 705 N N . VAL A 1 88 ? -16.731 5.420 10.172 1.00 85.88 88 VAL A N 1
ATOM 706 C CA . VAL A 1 88 ? -17.577 6.592 10.471 1.00 85.88 88 VAL A CA 1
ATOM 707 C C . VAL A 1 88 ? -19.072 6.274 10.320 1.00 85.88 88 VAL A C 1
ATOM 709 O O . VAL A 1 88 ? -19.893 6.832 11.052 1.00 85.88 88 VAL A O 1
ATOM 712 N N . SER A 1 89 ? -19.432 5.392 9.385 1.00 83.94 89 SER A N 1
ATOM 713 C CA . SER A 1 89 ? -20.828 5.045 9.091 1.00 83.94 89 SER A CA 1
ATOM 714 C C . SER A 1 89 ? -21.393 3.987 10.044 1.00 83.94 89 SER A C 1
ATOM 716 O O . SER A 1 89 ? -22.556 4.093 10.435 1.00 83.94 89 SER A O 1
ATOM 718 N N . SER A 1 90 ? -20.580 3.016 10.479 1.00 75.62 90 SER A N 1
ATOM 719 C CA . SER A 1 90 ? -21.003 1.960 11.416 1.00 75.62 90 SER A CA 1
ATOM 720 C C . SER A 1 90 ? -21.513 2.502 12.756 1.00 75.62 90 SER A C 1
ATOM 722 O O . SER A 1 90 ? -22.435 1.931 13.334 1.00 75.62 90 SER A O 1
ATOM 724 N N . ASN A 1 91 ? -21.012 3.653 13.213 1.00 62.88 91 ASN A N 1
ATOM 725 C CA . ASN A 1 91 ? -21.427 4.246 14.490 1.00 62.88 91 ASN A CA 1
ATOM 726 C C . ASN A 1 91 ? -22.838 4.860 14.499 1.00 62.88 91 ASN A C 1
ATOM 728 O O . ASN A 1 91 ? -23.266 5.350 15.542 1.00 62.88 91 ASN A O 1
ATOM 732 N N . LYS A 1 92 ? -23.571 4.869 13.376 1.00 62.38 92 LYS A N 1
ATOM 733 C CA . LYS A 1 92 ? -24.906 5.491 13.316 1.00 62.38 92 LYS A CA 1
ATOM 734 C C . LYS A 1 92 ? -26.082 4.516 13.435 1.00 62.38 92 LYS A C 1
ATOM 736 O O . LYS A 1 92 ? -27.180 4.981 13.721 1.00 62.38 92 LYS A O 1
ATOM 741 N N . ASN A 1 93 ? -25.881 3.202 13.273 1.00 53.09 93 ASN A N 1
ATOM 742 C CA . ASN A 1 93 ? -26.999 2.275 13.024 1.00 53.09 93 ASN A CA 1
ATOM 743 C C . ASN A 1 93 ? -27.050 1.009 13.908 1.00 53.09 93 ASN A C 1
ATOM 745 O O . ASN A 1 93 ? -27.714 0.044 13.531 1.00 53.09 93 ASN A O 1
ATOM 749 N N . SER A 1 94 ? -26.454 0.976 15.105 1.00 49.41 94 SER A N 1
ATOM 750 C CA . SER A 1 94 ? -26.715 -0.112 16.071 1.00 49.41 94 SER A CA 1
ATOM 751 C C . SER A 1 94 ? -28.050 0.072 16.816 1.00 49.41 94 SER A C 1
ATOM 753 O O . SER A 1 94 ? -28.136 0.032 18.037 1.00 49.41 94 SER A O 1
ATOM 755 N N . CYS A 1 95 ? -29.127 0.255 16.057 1.00 45.25 95 CYS A N 1
ATOM 756 C CA . CYS A 1 95 ? -30.479 -0.066 16.491 1.00 45.25 95 CYS A CA 1
ATOM 757 C C . CYS A 1 95 ? -31.106 -0.886 15.363 1.00 45.25 95 CYS A C 1
ATOM 759 O O . CYS A 1 95 ? -31.931 -0.403 14.594 1.00 45.25 95 CYS A O 1
ATOM 761 N N . THR A 1 96 ? -30.622 -2.114 15.188 1.00 50.06 96 THR A N 1
ATOM 762 C CA . THR A 1 96 ? -31.327 -3.118 14.398 1.00 50.06 96 THR A CA 1
ATOM 763 C C . THR A 1 96 ? -32.587 -3.506 15.176 1.00 50.06 96 THR A C 1
ATOM 765 O O . THR A 1 96 ? -32.474 -4.055 16.274 1.00 50.06 96 THR A O 1
ATOM 768 N N . PRO A 1 97 ? -33.802 -3.254 14.656 1.00 47.84 97 PRO A N 1
ATOM 769 C CA . PRO A 1 97 ? -34.977 -3.934 15.166 1.00 47.84 97 PRO A CA 1
ATOM 770 C C . PRO A 1 97 ? -34.795 -5.411 14.808 1.00 47.84 97 PRO A C 1
ATOM 772 O O . PRO A 1 97 ? -34.642 -5.747 13.633 1.00 47.84 97 PRO A O 1
ATOM 775 N N . GLN A 1 98 ? -34.776 -6.293 15.809 1.00 42.22 98 GLN A N 1
ATOM 776 C CA . GLN A 1 98 ? -34.939 -7.728 15.592 1.00 42.22 98 GLN A CA 1
ATOM 777 C C . GLN A 1 98 ? -36.264 -7.950 14.858 1.00 42.22 98 GLN A C 1
ATOM 779 O O . GLN A 1 98 ? -37.325 -7.989 15.479 1.00 42.22 98 GLN A O 1
ATOM 784 N N . HIS A 1 99 ? -36.222 -8.093 13.538 1.00 43.94 99 HIS A N 1
ATOM 785 C CA . HIS A 1 99 ? -37.341 -8.663 12.815 1.00 43.94 99 HIS A CA 1
ATOM 786 C C . HIS A 1 99 ? -37.132 -10.174 12.785 1.00 43.94 99 HIS A C 1
ATOM 788 O O . HIS A 1 99 ? -36.215 -10.674 12.135 1.00 43.94 99 HIS A O 1
ATOM 794 N N . ASN A 1 100 ? -37.966 -10.874 13.557 1.00 50.94 100 ASN A N 1
ATOM 795 C CA . ASN A 1 100 ? -38.187 -12.312 13.463 1.00 50.94 100 ASN A CA 1
ATOM 796 C C . ASN A 1 100 ? -38.310 -12.714 11.985 1.00 50.94 100 ASN A C 1
ATOM 798 O O . ASN A 1 100 ? -39.246 -12.291 11.304 1.00 50.94 100 ASN A O 1
ATOM 802 N N . LEU A 1 101 ? -37.364 -13.517 11.503 1.00 52.69 101 LEU A N 1
ATOM 803 C CA . LEU A 1 101 ? -37.486 -14.268 10.262 1.00 52.69 101 LEU A CA 1
ATOM 804 C C . LEU A 1 101 ? -38.030 -15.641 10.639 1.00 52.69 101 LEU A C 1
ATOM 806 O O . LEU A 1 101 ? -37.307 -16.485 11.160 1.00 52.69 101 LEU A O 1
ATOM 810 N N . SER A 1 102 ? -39.332 -15.812 10.428 1.00 54.41 102 SER A N 1
ATOM 811 C CA . SER A 1 102 ? -39.950 -17.127 10.322 1.00 54.41 102 SER A CA 1
ATOM 812 C C . SER A 1 102 ? -39.355 -17.873 9.126 1.00 54.41 102 SER A C 1
ATOM 814 O O . SER A 1 102 ? -39.124 -17.280 8.070 1.00 54.41 102 SER A O 1
ATOM 816 N N . ASP A 1 103 ? -39.107 -19.161 9.346 1.00 49.06 103 ASP A N 1
ATOM 817 C CA . ASP A 1 103 ? -38.594 -20.156 8.407 1.00 49.06 103 ASP A CA 1
ATOM 818 C C . ASP A 1 103 ? -39.213 -20.086 7.002 1.00 49.06 103 ASP A C 1
ATOM 820 O O . ASP A 1 103 ? -40.439 -20.026 6.871 1.00 49.06 103 ASP A O 1
ATOM 824 N N . PRO A 1 104 ? -38.401 -20.248 5.942 1.00 56.47 104 PRO A N 1
ATOM 825 C CA . PRO A 1 104 ? -38.845 -20.865 4.714 1.00 56.47 104 PRO A CA 1
ATOM 826 C C . PRO A 1 104 ? -38.352 -22.317 4.643 1.00 56.47 104 PRO A C 1
ATOM 828 O O . PRO A 1 104 ? -37.163 -22.629 4.636 1.00 56.47 104 PRO A O 1
ATOM 831 N N . GLU A 1 105 ? -39.364 -23.167 4.596 1.00 58.66 105 GLU A N 1
ATOM 832 C CA . GLU A 1 105 ? -39.447 -24.566 4.207 1.00 58.66 105 GLU A CA 1
ATOM 833 C C . GLU A 1 105 ? -38.380 -25.064 3.210 1.00 58.66 105 GLU A C 1
ATOM 835 O O . GLU A 1 105 ? -38.082 -24.459 2.179 1.00 58.66 105 GLU A O 1
ATOM 840 N N . VAL A 1 106 ? -37.846 -26.236 3.551 1.00 60.38 106 VAL A N 1
ATOM 841 C CA . VAL A 1 106 ? -36.918 -27.073 2.790 1.00 60.38 106 VAL A CA 1
ATOM 842 C C . VAL A 1 106 ? -37.566 -27.539 1.484 1.00 60.38 106 VAL A C 1
ATOM 844 O O . VAL A 1 106 ? -38.547 -28.277 1.518 1.00 60.38 106 VAL A O 1
ATOM 847 N N . ILE A 1 107 ? -36.973 -27.200 0.334 1.00 59.34 107 ILE A N 1
ATOM 848 C CA . ILE A 1 107 ? -37.192 -27.941 -0.917 1.00 59.34 107 ILE A CA 1
ATOM 849 C C . ILE A 1 107 ? -35.841 -28.433 -1.434 1.00 59.34 107 ILE A C 1
ATOM 851 O O . ILE A 1 107 ? -35.007 -27.687 -1.943 1.00 59.34 107 ILE A O 1
ATOM 855 N N . GLU A 1 108 ? -35.660 -29.733 -1.246 1.00 63.19 108 GLU A N 1
ATOM 856 C CA . GLU A 1 108 ? -34.637 -30.598 -1.810 1.00 63.19 108 GLU A CA 1
ATOM 857 C C . GLU A 1 108 ? -34.875 -30.769 -3.319 1.00 63.19 108 GLU A C 1
ATOM 859 O O . GLU A 1 108 ? -35.943 -31.230 -3.717 1.00 63.19 108 GLU A O 1
ATOM 864 N N . GLN A 1 109 ? -33.892 -30.429 -4.164 1.00 46.50 109 GLN A N 1
ATOM 865 C CA . GLN A 1 109 ? -33.780 -30.980 -5.519 1.00 46.50 109 GLN A CA 1
ATOM 866 C C . GLN A 1 109 ? -32.332 -30.933 -6.052 1.00 46.50 109 GLN A C 1
ATOM 868 O O . GLN A 1 109 ? -31.569 -30.003 -5.812 1.00 46.50 109 GLN A O 1
ATOM 873 N N . SER A 1 110 ? -31.989 -32.027 -6.727 1.00 54.72 110 SER A N 1
ATOM 874 C CA . SER A 1 110 ? -30.696 -32.631 -7.093 1.00 54.72 110 SER A CA 1
ATOM 875 C C . SER A 1 110 ? -29.816 -31.889 -8.132 1.00 54.72 110 SER A C 1
ATOM 877 O O . SER A 1 110 ? -30.299 -30.971 -8.791 1.00 54.72 110 SER A O 1
ATOM 879 N N . PRO A 1 111 ? -28.546 -32.321 -8.349 1.00 64.56 111 PRO A N 1
ATOM 880 C CA . PRO A 1 111 ? -27.546 -31.598 -9.143 1.00 64.56 111 PRO A CA 1
ATOM 881 C C . PRO A 1 111 ? -27.560 -31.962 -10.639 1.00 64.56 111 PRO A C 1
ATOM 883 O O . PRO A 1 111 ? -27.945 -33.077 -10.997 1.00 64.56 111 PRO A O 1
ATOM 886 N N . PRO A 1 112 ? -27.005 -31.081 -11.494 1.00 54.81 112 PRO A N 1
ATOM 887 C CA . PRO A 1 112 ? -26.207 -31.579 -12.607 1.00 54.81 112 PRO A CA 1
ATOM 888 C C . PRO A 1 112 ? -24.869 -30.843 -12.798 1.00 54.81 112 PRO A C 1
ATOM 890 O O . PRO A 1 112 ? -24.761 -29.622 -12.743 1.00 54.81 112 PRO A O 1
ATOM 893 N N . ASP A 1 113 ? -23.874 -31.687 -13.038 1.00 46.00 113 ASP A N 1
ATOM 894 C CA . ASP A 1 113 ? -22.731 -31.577 -13.938 1.00 46.00 113 ASP A CA 1
ATOM 895 C C . ASP A 1 113 ? -21.780 -30.368 -13.965 1.00 46.00 113 ASP A C 1
ATOM 897 O O . ASP A 1 113 ? -22.074 -29.234 -14.335 1.00 46.00 113 ASP A O 1
ATOM 901 N N . GLN A 1 114 ? -20.526 -30.750 -13.712 1.00 55.69 114 GLN A N 1
ATOM 902 C CA . GLN A 1 114 ? -19.282 -30.106 -14.096 1.00 55.69 114 GLN A CA 1
ATOM 903 C C . GLN A 1 114 ? -19.267 -29.723 -15.579 1.00 55.69 114 GLN A C 1
ATOM 905 O O . GLN A 1 114 ? -19.279 -30.604 -16.432 1.00 55.69 114 GLN A O 1
ATOM 910 N N . THR A 1 115 ? -19.041 -28.447 -15.898 1.00 52.34 115 THR A N 1
ATOM 911 C CA . THR A 1 115 ? -17.977 -28.037 -16.837 1.00 52.34 115 THR A CA 1
ATOM 912 C C . THR A 1 115 ? -17.808 -26.513 -16.850 1.00 52.34 115 THR A C 1
ATOM 914 O O . THR A 1 115 ? -18.735 -25.778 -17.146 1.00 52.34 115 THR A O 1
ATOM 917 N N . GLN A 1 116 ? -16.584 -26.077 -16.529 1.00 54.94 116 GLN A N 1
ATOM 918 C CA . GLN A 1 116 ? -15.821 -24.991 -17.162 1.00 54.94 116 GLN A CA 1
ATOM 919 C C . GLN A 1 116 ? -16.546 -23.670 -17.489 1.00 54.94 116 GLN A C 1
ATOM 921 O O . GLN A 1 116 ? -17.377 -23.614 -18.376 1.00 54.94 116 GLN A O 1
ATOM 926 N N . PHE A 1 117 ? -16.105 -22.567 -16.877 1.00 45.34 117 PHE A N 1
ATOM 927 C CA . PHE A 1 117 ? -15.3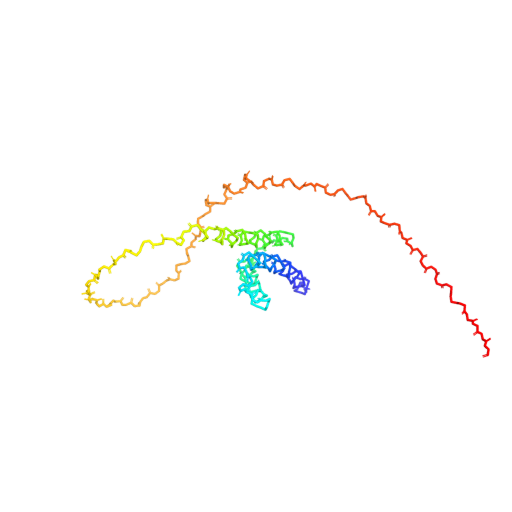93 -21.471 -17.559 1.00 45.34 117 PHE A CA 1
ATOM 928 C C . PHE A 1 117 ? -15.070 -20.375 -16.529 1.00 45.34 117 PHE A C 1
ATOM 930 O O . PHE A 1 117 ? -15.948 -19.857 -15.844 1.00 45.34 117 PHE A O 1
ATOM 937 N N . LEU A 1 118 ? -13.786 -20.026 -16.413 1.00 46.12 118 LEU A N 1
ATOM 938 C CA . LEU A 1 118 ? -13.305 -18.853 -15.680 1.00 46.12 118 LEU A CA 1
ATOM 939 C C . LEU A 1 118 ? -13.903 -17.592 -16.316 1.00 46.12 118 LEU A C 1
ATOM 941 O O . LEU A 1 118 ? -13.381 -17.070 -17.300 1.00 46.12 118 LEU A O 1
ATOM 945 N N . HIS A 1 119 ? -15.009 -17.115 -15.754 1.00 39.72 119 HIS A N 1
ATOM 946 C CA . HIS A 1 119 ? -15.627 -15.855 -16.135 1.00 39.72 119 HIS A CA 1
ATOM 947 C C . HIS A 1 119 ? -14.929 -14.722 -15.371 1.00 39.72 119 HIS A C 1
ATOM 949 O O . HIS A 1 119 ? -15.339 -14.316 -14.284 1.00 39.72 119 HIS A O 1
ATOM 955 N N . CYS A 1 120 ? -13.821 -14.223 -15.923 1.00 42.19 120 CYS A N 1
ATOM 956 C CA . CYS A 1 120 ? -13.280 -12.933 -15.513 1.00 42.19 120 CYS A CA 1
ATOM 957 C C . CYS A 1 120 ? -14.282 -11.855 -15.939 1.00 42.19 120 CYS A C 1
ATOM 959 O O . CYS A 1 120 ? -14.395 -11.549 -17.124 1.00 42.19 120 CYS A O 1
ATOM 961 N N . TYR A 1 121 ? -15.022 -11.296 -14.983 1.00 45.28 121 TYR A N 1
ATOM 962 C CA . TYR A 1 121 ? -15.857 -10.124 -15.224 1.00 45.28 121 TYR A CA 1
ATOM 963 C C . TYR A 1 121 ? -14.961 -8.929 -15.592 1.00 45.28 121 TYR A C 1
ATOM 965 O O . TYR A 1 121 ? -14.119 -8.535 -14.780 1.00 45.28 121 TYR A O 1
ATOM 973 N N . PRO A 1 122 ? -15.108 -8.324 -16.785 1.00 49.56 122 PRO A N 1
ATOM 974 C CA . PRO A 1 122 ? -14.495 -7.035 -17.056 1.00 49.56 122 PRO A CA 1
ATOM 975 C C . PRO A 1 122 ? -15.231 -5.979 -16.225 1.00 49.56 122 PRO A C 1
ATOM 977 O O . PRO A 1 122 ? -16.427 -5.760 -16.410 1.00 49.56 122 PRO A O 1
ATOM 980 N N . MET A 1 123 ? -14.530 -5.309 -15.307 1.00 42.59 123 MET A N 1
ATOM 981 C CA . MET A 1 123 ? -15.051 -4.069 -14.730 1.00 42.59 123 MET A CA 1
ATOM 982 C C . MET A 1 123 ? -15.283 -3.067 -15.868 1.00 42.59 123 MET A C 1
ATOM 984 O O . MET A 1 123 ? -14.377 -2.777 -16.652 1.00 42.59 123 MET A O 1
ATOM 988 N N . SER A 1 124 ? -16.512 -2.568 -15.985 1.00 50.16 124 SER A N 1
ATOM 989 C CA . SER A 1 124 ? -16.906 -1.613 -17.015 1.00 50.16 124 SER A CA 1
ATOM 990 C C . SER A 1 124 ? -16.181 -0.277 -16.834 1.00 50.16 124 SER A C 1
ATOM 992 O O . SER A 1 124 ? -16.218 0.330 -15.768 1.00 50.16 124 SER A O 1
ATOM 994 N N . SER A 1 125 ? -15.569 0.212 -17.914 1.00 48.56 125 SER A N 1
ATOM 995 C CA . SER A 1 125 ? -14.761 1.441 -18.007 1.00 48.56 125 SER A CA 1
ATOM 996 C C . SER A 1 125 ? -15.519 2.764 -17.748 1.00 48.56 125 SER A C 1
ATOM 998 O O . SER A 1 125 ? -14.953 3.842 -17.952 1.00 48.56 125 SER A O 1
ATOM 1000 N N . THR A 1 126 ? -16.790 2.732 -17.347 1.00 44.00 126 THR A N 1
ATOM 1001 C CA . THR A 1 126 ? -17.667 3.914 -17.321 1.00 44.00 126 THR A CA 1
ATOM 1002 C C . THR A 1 126 ? -17.716 4.663 -15.987 1.00 44.00 126 THR A C 1
ATOM 1004 O O . THR A 1 126 ? -18.093 5.826 -16.001 1.00 44.00 126 THR A O 1
ATOM 1007 N N . GLU A 1 127 ? -17.240 4.103 -14.871 1.00 45.06 127 GLU A N 1
ATOM 1008 C CA . GLU A 1 127 ? -17.246 4.796 -13.560 1.00 45.06 127 GLU A CA 1
ATOM 1009 C C . GLU A 1 127 ? -15.957 5.580 -13.241 1.00 45.06 127 GLU A C 1
ATOM 1011 O O . GLU A 1 127 ? -15.809 6.152 -12.164 1.00 45.06 127 GLU A O 1
ATOM 1016 N N . LEU A 1 128 ? -14.995 5.641 -14.170 1.00 47.22 128 LEU A N 1
ATOM 1017 C CA . LEU A 1 128 ? -13.700 6.294 -13.923 1.00 47.22 128 LEU A CA 1
ATOM 1018 C C . LEU A 1 128 ? -13.675 7.787 -14.298 1.00 47.22 128 LEU A C 1
ATOM 1020 O O . LEU A 1 128 ? -12.680 8.464 -14.042 1.00 47.22 128 LEU A O 1
ATOM 1024 N N . LYS A 1 129 ? -14.744 8.315 -14.911 1.00 45.34 129 LYS A N 1
ATOM 1025 C CA . LYS A 1 129 ? -14.775 9.701 -15.413 1.00 45.34 129 LYS A CA 1
ATOM 1026 C C . LYS A 1 129 ? -15.359 10.707 -14.418 1.00 45.34 129 LYS A C 1
ATOM 1028 O O . LYS A 1 129 ? -14.889 11.841 -14.398 1.00 45.34 129 LYS A O 1
ATOM 1033 N N . ASP A 1 130 ? -16.252 10.288 -13.524 1.00 41.72 130 ASP A N 1
ATOM 1034 C CA . ASP A 1 130 ? -16.873 11.208 -12.555 1.00 41.72 130 ASP A CA 1
ATOM 1035 C C . ASP A 1 130 ? -15.993 11.500 -11.323 1.00 41.72 130 ASP A C 1
ATOM 1037 O O . ASP A 1 130 ? -16.221 12.472 -10.605 1.00 41.72 130 ASP A O 1
ATOM 1041 N N . PHE A 1 131 ? -14.907 10.745 -11.115 1.00 44.44 131 PHE A N 1
ATOM 1042 C CA . PHE A 1 131 ? -13.982 10.957 -9.990 1.00 44.44 131 PHE A CA 1
ATOM 1043 C C . PHE A 1 131 ? -12.863 11.981 -10.246 1.00 44.44 131 PHE A C 1
ATOM 1045 O O . PHE A 1 131 ? -12.205 12.413 -9.299 1.00 44.44 131 PHE A O 1
ATOM 1052 N N . LEU A 1 132 ? -12.636 12.405 -11.495 1.00 46.28 132 LEU A N 1
ATOM 1053 C CA . LEU A 1 132 ? -11.568 13.360 -11.831 1.00 46.28 132 LEU A CA 1
ATOM 1054 C C . LEU A 1 132 ? -11.954 14.833 -11.615 1.00 46.28 132 LEU A C 1
ATOM 1056 O O . LEU A 1 132 ? -11.081 15.694 -11.676 1.00 46.28 132 LEU A O 1
ATOM 1060 N N . ILE A 1 133 ? -13.225 15.141 -11.327 1.00 46.94 133 ILE A N 1
ATOM 1061 C CA . ILE A 1 133 ? -13.709 16.533 -11.264 1.00 46.94 133 ILE A CA 1
ATOM 1062 C C . ILE A 1 133 ? -13.768 17.086 -9.824 1.00 46.94 133 ILE A C 1
ATOM 1064 O O . ILE A 1 133 ? -13.682 18.295 -9.636 1.00 46.94 133 ILE A O 1
ATOM 1068 N N . GLN A 1 134 ? -13.817 16.244 -8.783 1.00 42.19 134 GLN A N 1
ATOM 1069 C CA . GLN A 1 134 ? -13.936 16.714 -7.384 1.00 42.19 134 GLN A CA 1
ATOM 1070 C C . GLN A 1 134 ? -12.635 16.673 -6.564 1.00 42.19 134 GLN A C 1
ATOM 1072 O O . GLN A 1 134 ? -12.602 17.131 -5.426 1.00 42.19 134 GLN A O 1
ATOM 1077 N N . GLY A 1 135 ? -11.539 16.179 -7.139 1.00 41.28 135 GLY A N 1
ATOM 1078 C CA . GLY A 1 135 ? -10.250 16.033 -6.458 1.00 41.28 135 GLY A CA 1
ATOM 1079 C C . GLY A 1 135 ? -9.275 17.198 -6.635 1.00 41.28 135 GLY A C 1
ATOM 1080 O O . GLY A 1 135 ? -8.072 16.973 -6.542 1.00 41.28 135 GLY A O 1
ATOM 1081 N N . ALA A 1 136 ? -9.738 18.420 -6.908 1.00 42.00 136 ALA A N 1
ATOM 1082 C CA . ALA A 1 136 ? -8.886 19.611 -6.896 1.00 42.00 136 ALA A CA 1
ATOM 1083 C C . ALA A 1 136 ? -8.601 20.048 -5.446 1.00 42.00 136 ALA A C 1
ATOM 1085 O O . ALA A 1 136 ? -9.013 21.116 -5.003 1.00 42.00 136 ALA A O 1
ATOM 1086 N N . PHE A 1 137 ? -7.895 19.210 -4.681 1.00 45.16 137 PHE A N 1
ATOM 1087 C CA . PHE A 1 137 ? -7.191 19.706 -3.505 1.00 45.16 137 PHE A CA 1
ATOM 1088 C C . PHE A 1 137 ? -5.976 20.477 -4.004 1.00 45.16 137 PHE A C 1
ATOM 1090 O O . PHE A 1 137 ? -5.009 19.889 -4.491 1.00 45.16 137 PHE A O 1
ATOM 1097 N N . SER A 1 138 ? -6.066 21.803 -3.911 1.00 41.25 138 SER A N 1
ATOM 1098 C CA . SER A 1 138 ? -4.964 22.735 -4.103 1.00 41.25 138 SER A CA 1
ATOM 1099 C C . SER A 1 138 ? -3.725 22.232 -3.366 1.00 41.25 138 SER A C 1
ATOM 1101 O O . SER A 1 138 ? -3.633 22.312 -2.142 1.00 41.25 138 SER A O 1
ATOM 1103 N N . PHE A 1 139 ? -2.757 21.715 -4.120 1.00 42.97 139 PHE A N 1
ATOM 1104 C CA . PHE A 1 139 ? -1.382 21.655 -3.661 1.00 42.97 139 PHE A CA 1
ATOM 1105 C C . PHE A 1 139 ? -0.936 23.103 -3.483 1.00 42.97 139 PHE A C 1
ATOM 1107 O O . PHE A 1 139 ? -0.643 23.794 -4.457 1.00 42.97 139 PHE A O 1
ATOM 1114 N N . SER A 1 140 ? -0.903 23.576 -2.240 1.00 38.91 140 SER A N 1
ATOM 1115 C CA . SER A 1 140 ? -0.089 24.732 -1.894 1.00 38.91 140 SER A CA 1
ATOM 1116 C C . SER A 1 140 ? 1.338 24.391 -2.305 1.00 38.91 140 SER A C 1
ATOM 1118 O O . SER A 1 140 ? 1.982 23.528 -1.709 1.00 38.91 140 SER A O 1
ATOM 1120 N N . SER A 1 141 ? 1.798 25.015 -3.383 1.00 40.69 141 SER A N 1
ATOM 1121 C CA . SER A 1 141 ? 3.170 24.962 -3.859 1.00 40.69 141 SER A CA 1
ATOM 1122 C C . SER A 1 141 ? 4.096 25.378 -2.719 1.00 40.69 141 SER A C 1
ATOM 1124 O O . SER A 1 141 ? 4.198 26.561 -2.392 1.00 40.69 141 SER A O 1
ATOM 1126 N N . ILE A 1 142 ? 4.748 24.405 -2.086 1.00 44.66 142 ILE A N 1
ATOM 1127 C CA . ILE A 1 142 ? 5.835 24.667 -1.149 1.00 44.66 142 ILE A CA 1
ATOM 1128 C C . ILE A 1 142 ? 6.990 25.197 -1.997 1.00 44.66 142 ILE A C 1
ATOM 1130 O O . ILE A 1 142 ? 7.599 24.470 -2.780 1.00 44.66 142 ILE A O 1
ATOM 1134 N N . SER A 1 143 ? 7.215 26.503 -1.889 1.00 52.38 143 SER A N 1
ATOM 1135 C CA . SER A 1 143 ? 8.300 27.213 -2.556 1.00 52.38 143 SER A CA 1
ATOM 1136 C C . SER A 1 143 ? 9.654 26.634 -2.114 1.00 52.38 143 SER A C 1
ATOM 1138 O O . SER A 1 143 ? 9.904 26.541 -0.908 1.00 52.38 143 SER A O 1
ATOM 1140 N N . PRO A 1 144 ? 10.548 26.243 -3.039 1.00 51.56 144 PRO A N 1
ATOM 1141 C CA . PRO A 1 144 ? 11.854 25.696 -2.705 1.00 51.56 144 PRO A CA 1
ATOM 1142 C C . PRO A 1 144 ? 12.838 26.845 -2.464 1.00 51.56 144 PRO A C 1
ATOM 1144 O O . PRO A 1 144 ? 13.648 27.157 -3.324 1.00 51.56 144 PRO A O 1
ATOM 1147 N N . ASN A 1 145 ? 12.759 27.514 -1.314 1.00 51.44 145 ASN A N 1
ATOM 1148 C CA . ASN A 1 145 ? 13.772 28.495 -0.914 1.00 51.44 145 ASN A CA 1
ATOM 1149 C C . ASN A 1 145 ? 13.888 28.562 0.608 1.00 51.44 145 ASN A C 1
ATOM 1151 O O . ASN A 1 145 ? 13.350 29.457 1.251 1.00 51.44 145 ASN A O 1
ATOM 1155 N N . SER A 1 146 ? 14.593 27.597 1.191 1.00 48.31 146 SER A N 1
ATOM 1156 C CA . SER A 1 146 ? 15.221 27.726 2.511 1.00 48.31 146 SER A CA 1
ATOM 1157 C C . SER A 1 146 ? 16.328 26.681 2.613 1.00 48.31 146 SER A C 1
ATOM 1159 O O . SER A 1 146 ? 16.145 25.600 3.163 1.00 48.31 146 SER A O 1
ATOM 1161 N N . ILE A 1 147 ? 17.470 26.992 2.000 1.00 63.34 147 ILE A N 1
ATOM 1162 C CA . ILE A 1 147 ? 18.734 26.289 2.229 1.00 63.34 147 ILE A CA 1
ATOM 1163 C C . ILE A 1 147 ? 19.231 26.751 3.608 1.00 63.34 147 ILE A C 1
ATOM 1165 O O . ILE A 1 147 ? 19.506 27.943 3.760 1.00 63.34 147 ILE A O 1
ATOM 1169 N N . PRO A 1 148 ? 19.330 25.881 4.628 1.00 63.78 148 PRO A N 1
ATOM 1170 C CA . PRO A 1 148 ? 19.984 26.259 5.873 1.00 63.78 148 PRO A CA 1
ATOM 1171 C C . PRO A 1 148 ? 21.499 26.418 5.639 1.00 63.78 148 PRO A C 1
ATOM 1173 O O . PRO A 1 148 ? 22.081 25.654 4.862 1.00 63.78 148 PRO A O 1
ATOM 1176 N N . PRO A 1 149 ? 22.155 27.398 6.286 1.00 60.50 149 PRO A N 1
ATOM 1177 C CA . PRO A 1 149 ? 23.584 27.625 6.124 1.00 60.50 149 PRO A CA 1
ATOM 1178 C C . PRO A 1 149 ? 24.398 26.424 6.621 1.00 60.50 149 PRO A C 1
ATOM 1180 O O . PRO A 1 149 ? 24.159 25.874 7.697 1.00 60.50 149 PRO A O 1
ATOM 1183 N N . LEU A 1 150 ? 25.373 26.041 5.799 1.00 63.19 150 LEU A N 1
ATOM 1184 C CA . LEU A 1 150 ? 26.365 25.006 6.051 1.00 63.19 150 LEU A CA 1
ATOM 1185 C C . LEU A 1 150 ? 27.219 25.418 7.264 1.00 63.19 150 LEU A C 1
ATOM 1187 O O . LEU A 1 150 ? 28.016 26.350 7.177 1.00 63.19 150 LEU A O 1
ATOM 1191 N N . ILE A 1 151 ? 27.035 24.754 8.405 1.00 64.62 151 ILE A N 1
ATOM 1192 C CA . ILE A 1 151 ? 27.906 24.938 9.571 1.00 64.62 151 ILE A CA 1
ATOM 1193 C C . ILE A 1 151 ? 29.201 24.169 9.302 1.00 64.62 151 ILE A C 1
ATOM 1195 O O . ILE A 1 151 ? 29.238 22.941 9.390 1.00 64.62 151 ILE A O 1
ATOM 1199 N N . ASP A 1 152 ? 30.252 24.911 8.973 1.00 57.69 152 ASP A N 1
ATOM 1200 C CA . ASP A 1 152 ? 31.617 24.413 8.853 1.00 57.69 152 ASP A CA 1
ATOM 1201 C C . ASP A 1 152 ? 32.170 24.109 10.257 1.00 57.69 152 ASP A C 1
ATOM 1203 O O . ASP A 1 152 ? 32.543 25.002 11.022 1.00 57.69 152 ASP A O 1
ATOM 1207 N N . ARG A 1 153 ? 32.143 22.831 10.655 1.00 57.91 153 ARG A N 1
ATOM 1208 C CA . ARG A 1 153 ? 32.800 22.356 11.880 1.00 57.91 153 ARG A CA 1
ATOM 1209 C C . ARG A 1 153 ? 34.250 22.001 11.561 1.00 57.91 153 ARG A C 1
ATOM 1211 O O . ARG A 1 153 ? 34.596 20.834 11.399 1.00 57.91 153 ARG A O 1
ATOM 1218 N N . SER A 1 154 ? 35.096 23.026 11.536 1.00 65.44 154 SER A N 1
ATOM 1219 C CA . SER A 1 154 ? 36.546 22.880 11.655 1.00 65.44 154 SER A CA 1
ATOM 1220 C C . SER A 1 154 ? 36.886 22.380 13.065 1.00 65.44 154 SER A C 1
ATOM 1222 O O . SER A 1 154 ? 36.808 23.118 14.047 1.00 65.44 154 SER A O 1
ATOM 1224 N N . VAL A 1 155 ? 37.195 21.087 13.179 1.00 66.25 155 VAL A N 1
ATOM 1225 C CA . VAL A 1 155 ? 37.687 20.461 14.411 1.00 66.25 155 VAL A CA 1
ATOM 1226 C C . VAL A 1 155 ? 39.199 20.666 14.465 1.00 66.25 155 VAL A C 1
ATOM 1228 O O . VAL A 1 155 ? 39.955 19.970 13.791 1.00 66.25 155 VAL A O 1
ATOM 1231 N N . GLN A 1 156 ? 39.648 21.630 15.268 1.00 63.16 156 GLN A N 1
ATOM 1232 C CA . GLN A 1 156 ? 41.045 21.715 15.685 1.00 63.16 156 GLN A CA 1
ATOM 1233 C C . GLN A 1 156 ? 41.283 20.689 16.801 1.00 63.16 156 GLN A C 1
ATOM 1235 O O . GLN A 1 156 ? 40.835 20.868 17.932 1.00 63.16 156 GLN A O 1
ATOM 1240 N N . ASN A 1 157 ? 41.977 19.599 16.472 1.00 62.88 157 ASN A N 1
ATOM 1241 C CA . ASN A 1 157 ? 42.522 18.668 17.457 1.00 62.88 157 ASN A CA 1
ATOM 1242 C C . ASN A 1 157 ? 43.829 19.242 18.017 1.00 62.88 157 ASN A C 1
ATOM 1244 O O . ASN A 1 157 ? 44.866 19.202 17.355 1.00 62.88 157 ASN A O 1
ATOM 1248 N N . THR A 1 158 ? 43.780 19.749 19.246 1.00 68.25 158 THR A N 1
ATOM 1249 C CA . THR A 1 158 ? 44.965 20.088 20.041 1.00 68.25 158 THR A CA 1
ATOM 1250 C C . THR A 1 158 ? 45.447 18.835 20.767 1.00 68.25 158 THR A C 1
ATOM 1252 O O . THR A 1 158 ? 44.760 18.311 21.641 1.00 68.25 158 THR A O 1
ATOM 1255 N N . ILE A 1 159 ? 46.635 18.355 20.404 1.00 68.25 159 ILE A N 1
ATOM 1256 C CA . ILE A 1 159 ? 47.368 17.309 21.124 1.00 68.25 159 ILE A CA 1
ATOM 1257 C C . ILE A 1 159 ? 48.179 17.998 22.227 1.00 68.25 159 ILE A C 1
ATOM 1259 O O . ILE A 1 159 ? 49.039 18.824 21.928 1.00 68.25 159 ILE A O 1
ATOM 1263 N N . VAL A 1 160 ? 47.919 17.659 23.490 1.00 68.94 160 VAL A N 1
ATOM 1264 C CA . VAL A 1 160 ? 48.803 17.984 24.620 1.00 68.94 160 VAL A CA 1
ATOM 1265 C C . VAL A 1 160 ? 49.525 16.701 25.018 1.00 68.94 160 VAL A C 1
ATOM 1267 O O . VAL A 1 160 ? 48.886 15.720 25.389 1.00 68.94 160 VAL A O 1
ATOM 1270 N N . LEU A 1 161 ? 50.851 16.713 24.893 1.00 67.69 161 LEU A N 1
ATOM 1271 C CA . LEU A 1 161 ? 51.752 15.693 25.426 1.00 67.69 161 LEU A CA 1
ATOM 1272 C C . LEU A 1 161 ? 52.092 16.049 26.879 1.00 67.69 161 LEU A C 1
ATOM 1274 O O . LEU A 1 161 ? 52.474 17.190 27.152 1.00 67.69 161 LEU A O 1
ATOM 1278 N N . GLN A 1 162 ? 51.989 15.071 27.776 1.00 70.38 162 GLN A N 1
ATOM 1279 C CA . GLN A 1 162 ? 52.722 15.020 29.042 1.00 70.38 162 GLN A CA 1
ATOM 1280 C C . GLN A 1 162 ? 53.382 13.653 29.168 1.00 70.38 162 GLN A C 1
ATOM 1282 O O . GLN A 1 162 ? 52.725 12.659 28.782 1.00 70.38 162 GLN A O 1
#

Secondary structure (DSSP, 8-state):
--HHHHHHHHHHHHHHHHHHHHHHHHHHHHHTTS-S-HHHHHHHHHHHHHHHHHHH--TT----HHHHHHHHHHHHHHHHHHHHHHHHHHTT----------------------------PPPPTTTTSGGGSS----------------------------

Radius of gyration: 26.44 Å; chains: 1; bounding box: 93×61×49 Å